Protein AF-A0A359LVT7-F1 (afdb_monomer_lite)

pLDDT: mean 71.91, std 15.92, range [37.19, 90.81]

Secondary structure (DSSP, 8-state):
----S---TTTHHHHHHHHHTT--SS--EE-STTHHHHHHHHHHHHHHHHTT----HHHHHHHHGGGEE-

Sequence (70 aa):
MVYFTELQDHNKEAEINHALAGEHYFDGFLKNTHKEQAKELIDRLLERLNSGEVLTPAEFARELGVHLDA

Radius of gyration: 13.92 Å; chains: 1; bounding box: 25×18×39 Å

Foldseek 3Di:
DDDDPDDDPVCVVVVVVVVVVVDDQEDADFDPVCVVVLVVQVVVVRVCVRVVHPDHRVNVCVSSPVGGDD

Structure (mmCIF, N/CA/C/O backbone):
data_AF-A0A359LVT7-F1
#
_entry.id   AF-A0A359LVT7-F1
#
loop_
_atom_site.group_PDB
_atom_site.id
_atom_site.type_symbol
_atom_site.label_atom_id
_atom_site.label_alt_id
_atom_site.label_comp_id
_atom_site.label_asym_id
_atom_site.label_entity_id
_atom_site.label_seq_id
_atom_site.pdbx_PDB_ins_code
_atom_site.Cartn_x
_atom_site.Cartn_y
_atom_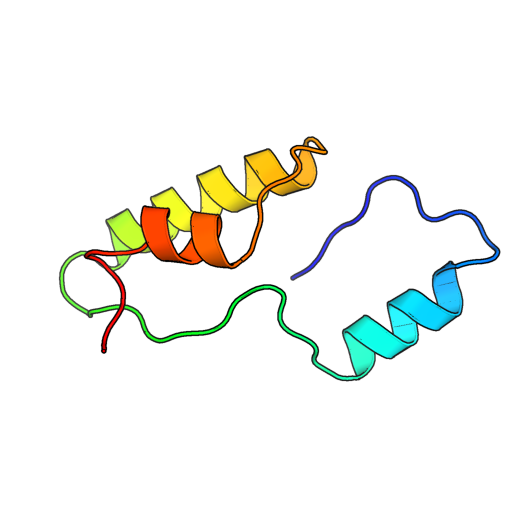site.Cartn_z
_atom_site.occupancy
_atom_site.B_iso_or_equiv
_atom_site.auth_seq_id
_atom_site.auth_comp_id
_atom_site.auth_asym_id
_atom_site.auth_atom_id
_atom_site.pdbx_PDB_model_num
ATOM 1 N N . MET A 1 1 ? 3.124 0.366 6.203 1.00 37.84 1 MET A N 1
ATOM 2 C CA . MET A 1 1 ? 2.595 1.188 7.309 1.00 37.84 1 MET A CA 1
ATOM 3 C C . MET A 1 1 ? 1.087 1.000 7.287 1.00 37.84 1 MET A C 1
ATOM 5 O O . MET A 1 1 ? 0.485 1.370 6.290 1.00 37.84 1 MET A O 1
ATOM 9 N N . VAL A 1 2 ? 0.525 0.298 8.274 1.00 41.81 2 VAL A N 1
ATOM 10 C CA . VAL A 1 2 ? -0.896 -0.095 8.319 1.00 41.81 2 VAL A CA 1
ATOM 11 C C . VAL A 1 2 ? -1.599 0.790 9.350 1.00 41.81 2 VAL A C 1
ATOM 13 O O . VAL A 1 2 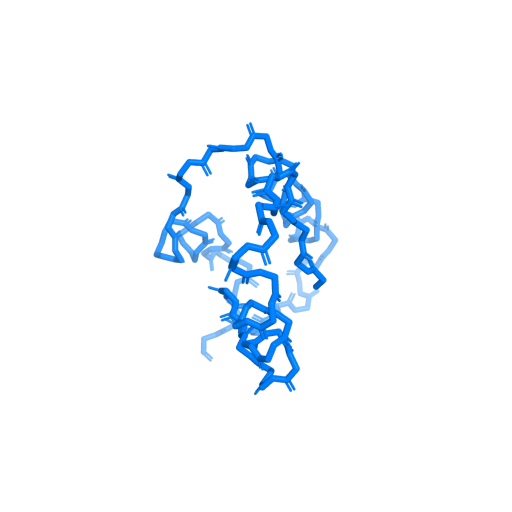? -1.110 0.903 10.472 1.00 41.81 2 VAL A O 1
ATOM 16 N N . TYR A 1 3 ? -2.704 1.433 8.970 1.00 37.19 3 TYR A N 1
ATOM 17 C CA . TYR A 1 3 ? -3.530 2.246 9.863 1.00 37.19 3 TYR A CA 1
ATOM 18 C C . TYR A 1 3 ? -4.960 1.703 9.872 1.00 37.19 3 TYR A C 1
ATOM 20 O O . TYR A 1 3 ? -5.542 1.489 8.814 1.00 37.19 3 TYR A O 1
ATOM 28 N N . PHE A 1 4 ? -5.528 1.520 11.065 1.00 47.44 4 PHE A N 1
ATOM 29 C CA . PHE A 1 4 ? -6.945 1.215 11.260 1.00 47.44 4 PHE A CA 1
ATOM 30 C C . PHE A 1 4 ? -7.568 2.285 12.160 1.00 47.44 4 PHE A C 1
ATOM 32 O O . PHE A 1 4 ? -6.985 2.661 13.179 1.00 47.44 4 PHE A O 1
ATOM 39 N N . THR A 1 5 ? -8.741 2.789 11.773 1.00 42.28 5 THR A N 1
ATOM 40 C CA . THR A 1 5 ? -9.449 3.897 12.436 1.00 42.28 5 THR A CA 1
ATOM 41 C C . THR A 1 5 ? -10.365 3.465 13.580 1.00 42.28 5 THR A C 1
ATOM 43 O O . THR A 1 5 ? -10.769 4.320 14.361 1.00 42.28 5 THR A O 1
ATOM 46 N N . GLU A 1 6 ? -10.629 2.168 13.770 1.00 48.56 6 GLU A N 1
ATOM 47 C CA . GLU A 1 6 ? -11.458 1.688 14.885 1.00 48.56 6 GLU A CA 1
ATOM 48 C C . GLU A 1 6 ? -10.892 0.414 15.519 1.00 48.56 6 GLU A C 1
ATOM 50 O O . GLU A 1 6 ? -11.342 -0.704 15.283 1.00 48.56 6 GLU A O 1
ATOM 55 N N . LEU A 1 7 ? -9.883 0.589 16.371 1.00 48.41 7 LEU A N 1
ATOM 56 C CA . LEU A 1 7 ? -9.443 -0.458 17.285 1.00 48.41 7 LEU A CA 1
ATOM 57 C C . LEU A 1 7 ? -10.272 -0.386 18.576 1.00 48.41 7 LEU A C 1
ATOM 59 O O . LEU A 1 7 ? -10.042 0.489 19.412 1.00 48.41 7 LEU A O 1
ATOM 63 N N . GLN A 1 8 ? -11.212 -1.316 18.762 1.00 53.66 8 GLN A N 1
ATOM 64 C CA . GLN A 1 8 ? -11.806 -1.567 20.080 1.00 53.66 8 GLN A CA 1
ATOM 65 C C . GLN A 1 8 ? -10.778 -2.254 20.997 1.00 53.66 8 GLN A C 1
ATOM 67 O O . GLN A 1 8 ? -9.963 -3.056 20.534 1.00 53.66 8 GLN A O 1
ATOM 72 N N . ASP A 1 9 ? -10.823 -1.963 22.303 1.00 54.41 9 ASP A N 1
ATOM 73 C CA . ASP A 1 9 ? -9.792 -2.375 23.276 1.00 54.41 9 ASP A CA 1
ATOM 74 C C . ASP A 1 9 ? -9.539 -3.893 23.338 1.00 54.41 9 ASP A C 1
ATOM 76 O O . ASP A 1 9 ? -8.446 -4.312 23.707 1.00 54.41 9 ASP A O 1
ATOM 80 N N . HIS A 1 10 ? -10.494 -4.724 22.908 1.00 56.78 10 HIS A N 1
ATOM 81 C CA . HIS A 1 10 ? -10.342 -6.182 22.893 1.00 56.78 10 HIS A CA 1
ATOM 82 C C . HIS A 1 10 ? -9.487 -6.748 21.744 1.00 56.78 10 HIS A C 1
ATOM 84 O O . HIS A 1 10 ? -8.941 -7.835 21.908 1.00 56.78 10 HIS A O 1
ATOM 90 N N . ASN A 1 11 ? -9.325 -6.034 20.623 1.00 51.44 11 ASN A N 1
ATOM 91 C CA . ASN A 1 11 ? -8.568 -6.525 19.455 1.00 51.44 11 ASN A CA 1
ATOM 92 C C . ASN A 1 11 ? -7.193 -5.866 19.290 1.00 51.44 11 ASN A C 1
ATOM 94 O O . ASN A 1 11 ? -6.388 -6.297 18.470 1.00 51.44 11 ASN A O 1
ATOM 98 N N . LYS A 1 12 ? -6.896 -4.840 20.091 1.00 54.78 12 LYS A N 1
ATOM 99 C CA . LYS A 1 12 ? -5.667 -4.045 19.992 1.00 54.78 12 LYS A CA 1
ATOM 100 C C . LYS A 1 12 ? -4.400 -4.885 20.096 1.00 54.78 12 LYS A C 1
ATOM 102 O O . LYS A 1 12 ? -3.503 -4.726 19.281 1.00 54.78 12 LYS A O 1
ATOM 107 N N . GLU A 1 13 ? -4.323 -5.779 21.077 1.00 55.56 13 GLU A N 1
ATOM 108 C CA . GLU A 1 13 ? -3.095 -6.545 21.318 1.00 55.56 13 GLU A CA 1
ATOM 109 C C . GLU A 1 13 ? -2.850 -7.637 20.272 1.00 55.56 13 GLU A C 1
ATOM 111 O O . GLU A 1 13 ? -1.701 -7.901 19.922 1.00 55.56 13 GLU A O 1
ATOM 116 N N . ALA A 1 14 ? -3.912 -8.243 19.736 1.00 57.31 14 ALA A N 1
ATOM 117 C CA . ALA A 1 14 ? -3.803 -9.224 18.659 1.00 57.31 14 ALA A CA 1
ATOM 118 C C . ALA A 1 14 ? -3.327 -8.561 17.359 1.00 57.31 14 ALA A C 1
ATOM 120 O O . ALA A 1 14 ? -2.393 -9.049 16.729 1.00 57.31 14 ALA A O 1
ATOM 121 N N . GLU A 1 15 ? -3.892 -7.402 17.016 1.00 54.22 15 GLU A N 1
ATOM 122 C CA . GLU A 1 15 ? -3.530 -6.655 15.807 1.00 54.22 15 GLU A CA 1
ATOM 123 C C . GLU A 1 15 ? -2.148 -5.991 15.911 1.00 54.22 15 GLU A C 1
ATOM 125 O O . GLU A 1 15 ? -1.394 -5.959 14.940 1.00 54.22 15 GLU A O 1
ATOM 130 N N . ILE A 1 16 ? -1.754 -5.523 17.104 1.00 53.66 16 ILE A N 1
ATOM 131 C CA . ILE A 1 16 ? -0.382 -5.067 17.375 1.00 53.66 16 ILE A CA 1
ATOM 132 C C . ILE A 1 16 ? 0.597 -6.225 17.173 1.00 53.66 16 ILE A C 1
ATOM 134 O O . ILE A 1 16 ? 1.607 -6.041 16.501 1.00 53.66 16 ILE A O 1
ATOM 138 N N . ASN A 1 17 ? 0.294 -7.419 17.692 1.00 55.12 17 ASN A N 1
ATOM 139 C CA . ASN A 1 17 ? 1.133 -8.599 17.483 1.00 55.12 17 ASN A CA 1
ATOM 140 C C . ASN A 1 17 ? 1.179 -9.043 16.011 1.00 55.12 17 ASN A C 1
ATOM 142 O O . ASN A 1 17 ? 2.254 -9.411 15.548 1.00 55.12 17 ASN A O 1
ATOM 146 N N . HIS A 1 18 ? 0.079 -8.946 15.259 1.00 53.94 18 HIS A N 1
ATOM 147 C CA . HIS A 1 18 ? 0.058 -9.206 13.811 1.00 53.94 18 HIS A CA 1
ATOM 148 C C . HIS A 1 18 ? 0.918 -8.202 13.026 1.00 53.94 18 HIS A C 1
ATOM 150 O O . HIS A 1 18 ? 1.734 -8.590 12.189 1.00 53.94 18 HIS A O 1
ATOM 156 N N . ALA A 1 19 ? 0.821 -6.910 13.350 1.00 51.53 19 ALA A N 1
ATOM 157 C CA . ALA A 1 19 ? 1.661 -5.877 12.747 1.00 51.53 19 ALA A CA 1
ATOM 158 C C . ALA A 1 19 ? 3.149 -6.029 13.130 1.00 51.53 19 ALA A C 1
ATOM 160 O O . ALA A 1 19 ? 4.027 -5.799 12.297 1.00 51.53 19 ALA A O 1
ATOM 161 N N . LEU A 1 20 ? 3.443 -6.447 14.369 1.00 51.22 20 LEU A N 1
ATOM 162 C CA . LEU A 1 20 ? 4.795 -6.775 14.847 1.00 51.22 20 LEU A CA 1
ATOM 163 C C . LEU A 1 20 ? 5.352 -8.065 14.229 1.00 51.22 20 LEU A C 1
ATOM 165 O O . LEU A 1 20 ? 6.569 -8.178 14.088 1.00 51.22 20 LEU A O 1
ATOM 169 N N . ALA A 1 21 ? 4.492 -9.006 13.833 1.00 57.62 21 ALA A N 1
ATOM 170 C CA . ALA A 1 21 ? 4.874 -10.233 13.134 1.00 57.62 21 ALA A CA 1
ATOM 171 C C . ALA A 1 21 ? 5.321 -9.985 11.681 1.00 57.62 21 ALA A C 1
ATOM 173 O O . ALA A 1 21 ? 5.839 -10.897 11.039 1.00 57.62 21 ALA A O 1
ATOM 174 N N . GLY A 1 22 ? 5.171 -8.754 11.177 1.00 53.66 22 GLY A N 1
ATOM 175 C CA . GLY A 1 22 ? 5.596 -8.381 9.832 1.00 53.66 22 GLY A CA 1
ATOM 176 C C . GLY A 1 22 ? 4.636 -8.849 8.743 1.00 53.66 22 GLY A C 1
ATOM 177 O O . GLY A 1 22 ? 5.054 -8.981 7.597 1.00 53.66 22 GLY A O 1
ATOM 178 N N . GLU A 1 23 ? 3.363 -9.100 9.066 1.00 58.84 23 GLU A N 1
ATOM 179 C CA . GLU A 1 23 ? 2.380 -9.413 8.032 1.00 58.84 23 GLU A CA 1
ATOM 180 C C . GLU A 1 23 ? 2.134 -8.194 7.137 1.00 58.84 23 GLU A C 1
ATOM 182 O O . GLU A 1 23 ? 1.747 -7.103 7.570 1.00 58.84 23 GLU A O 1
ATOM 187 N N . HIS A 1 24 ? 2.400 -8.389 5.850 1.00 67.19 24 HIS A N 1
ATOM 188 C CA . HIS A 1 24 ? 2.174 -7.403 4.813 1.00 67.19 24 HIS A CA 1
ATOM 189 C C . HIS A 1 24 ? 0.827 -7.687 4.153 1.00 67.19 24 HIS A C 1
ATOM 191 O O . HIS A 1 24 ? 0.579 -8.790 3.679 1.00 67.19 24 HIS A O 1
ATOM 197 N N . TYR A 1 25 ? -0.036 -6.673 4.086 1.00 71.56 25 TYR A N 1
ATOM 198 C CA . TYR A 1 25 ? -1.308 -6.768 3.364 1.00 71.56 25 TYR A CA 1
ATOM 199 C C . TYR A 1 25 ? -1.098 -7.052 1.861 1.00 71.56 25 TYR A C 1
ATOM 201 O O . TYR A 1 25 ? -1.891 -7.746 1.228 1.00 71.56 25 TYR A O 1
ATOM 209 N N . PHE A 1 26 ? -0.007 -6.528 1.298 1.00 75.38 26 PHE A N 1
ATOM 210 C CA . PHE A 1 26 ? 0.455 -6.792 -0.059 1.00 75.38 26 PHE A CA 1
ATOM 211 C C . PHE A 1 26 ? 1.977 -6.591 -0.122 1.00 75.38 26 PHE A C 1
ATOM 213 O O . PHE A 1 26 ? 2.485 -5.626 0.460 1.00 75.38 26 PHE A O 1
ATOM 220 N N . ASP A 1 27 ? 2.692 -7.469 -0.825 1.00 77.56 27 ASP A N 1
ATOM 221 C CA . ASP A 1 27 ? 4.128 -7.362 -1.091 1.00 77.56 27 ASP A CA 1
ATOM 222 C C . ASP A 1 27 ? 4.448 -7.555 -2.586 1.00 77.56 27 ASP A C 1
ATOM 224 O O . ASP A 1 27 ? 3.621 -8.008 -3.377 1.00 77.56 27 ASP A O 1
ATOM 228 N N . GLY A 1 28 ? 5.638 -7.114 -2.998 1.00 75.88 28 GLY A N 1
ATOM 229 C CA . GLY A 1 28 ? 6.094 -7.220 -4.381 1.00 75.88 28 GLY A CA 1
ATOM 230 C C . GLY A 1 28 ? 7.193 -6.221 -4.728 1.00 75.88 28 GLY A C 1
ATOM 231 O O . GLY A 1 28 ? 7.530 -5.329 -3.945 1.00 75.88 28 GLY A O 1
ATOM 232 N N . PHE A 1 29 ? 7.745 -6.360 -5.932 1.00 75.81 29 PHE A N 1
ATOM 233 C CA . PHE A 1 29 ? 8.744 -5.443 -6.479 1.00 75.81 29 PHE A CA 1
ATOM 234 C C . PHE A 1 29 ? 8.118 -4.560 -7.555 1.00 75.81 29 PHE A C 1
ATOM 236 O O . PHE A 1 29 ? 7.303 -5.016 -8.352 1.00 75.81 29 PHE A O 1
ATOM 243 N N . LEU A 1 30 ? 8.495 -3.282 -7.583 1.00 77.56 30 LEU A N 1
ATOM 244 C CA . LEU A 1 30 ? 8.079 -2.359 -8.636 1.00 77.56 30 LEU A CA 1
ATOM 245 C C . LEU A 1 30 ? 9.122 -2.332 -9.751 1.00 77.56 30 LEU A C 1
ATOM 247 O O . LEU A 1 30 ? 10.321 -2.213 -9.486 1.00 77.56 30 LEU A O 1
ATOM 251 N N . LYS A 1 31 ? 8.662 -2.326 -11.003 1.00 78.31 31 LYS A N 1
ATOM 252 C CA . LYS A 1 31 ? 9.520 -2.031 -12.152 1.00 78.31 31 LYS A CA 1
ATOM 253 C C . LYS A 1 31 ? 10.112 -0.634 -12.001 1.00 78.31 31 LYS A C 1
ATOM 255 O O . LYS A 1 31 ? 9.431 0.329 -11.651 1.00 78.31 31 LYS A O 1
ATOM 260 N N . ASN A 1 32 ? 11.397 -0.504 -12.319 1.00 71.06 32 ASN A N 1
ATOM 261 C CA . ASN A 1 32 ? 12.094 0.779 -12.209 1.00 71.06 32 ASN A CA 1
ATOM 262 C C . ASN A 1 32 ? 11.534 1.818 -13.205 1.00 71.06 32 ASN A C 1
ATOM 264 O O . ASN A 1 32 ? 11.497 3.020 -12.932 1.00 71.06 32 ASN A O 1
ATOM 268 N N . THR A 1 33 ? 11.044 1.341 -14.353 1.00 69.38 33 THR A N 1
ATOM 269 C CA . THR A 1 33 ? 10.312 2.146 -15.330 1.00 69.38 33 THR A CA 1
ATOM 270 C C . THR A 1 33 ? 8.928 2.473 -14.770 1.00 69.38 33 THR A C 1
ATOM 272 O O . THR A 1 33 ? 8.148 1.574 -14.477 1.00 69.38 33 THR A O 1
ATOM 275 N N . HIS A 1 34 ? 8.614 3.763 -14.642 1.00 72.81 34 HIS A N 1
ATOM 276 C CA . HIS A 1 34 ? 7.354 4.273 -14.080 1.00 72.81 34 HIS A CA 1
ATOM 277 C C . HIS A 1 34 ? 7.146 4.066 -12.569 1.00 72.81 34 HIS A C 1
ATOM 279 O O . HIS A 1 34 ? 6.011 4.038 -12.091 1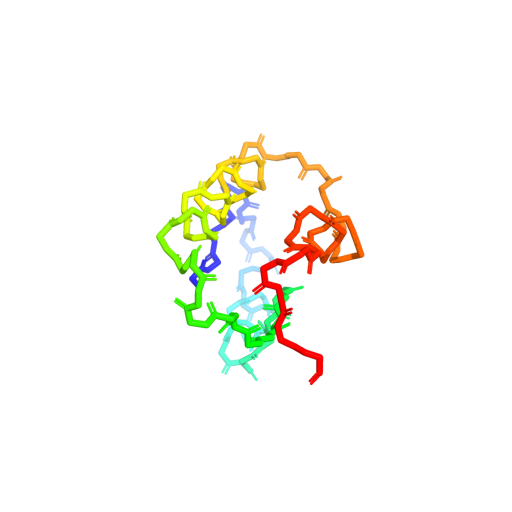.00 72.81 34 HIS A O 1
ATOM 285 N N . LYS A 1 35 ? 8.235 3.976 -11.792 1.00 78.44 35 LYS A N 1
ATOM 286 C CA . LYS A 1 35 ? 8.168 3.855 -10.325 1.00 78.44 35 LYS A CA 1
ATOM 287 C C . LYS A 1 35 ? 7.390 4.985 -9.638 1.00 78.44 35 LYS A C 1
ATOM 289 O O . LYS A 1 35 ? 6.780 4.752 -8.605 1.00 78.44 35 LYS A O 1
ATOM 294 N N . GLU A 1 36 ? 7.417 6.201 -10.185 1.00 83.75 36 GLU A N 1
ATOM 295 C CA . GLU A 1 36 ? 6.708 7.340 -9.586 1.00 83.75 36 GLU A CA 1
ATOM 296 C C . GLU A 1 36 ? 5.194 7.212 -9.800 1.00 83.75 36 GLU A C 1
ATOM 298 O O . GLU A 1 36 ? 4.437 7.343 -8.846 1.00 83.75 36 GLU A O 1
ATOM 303 N N . GLN A 1 37 ? 4.751 6.808 -10.997 1.00 83.62 37 GLN A N 1
ATOM 304 C CA . GLN A 1 37 ? 3.339 6.499 -11.255 1.00 83.62 37 GLN A CA 1
ATOM 305 C C . GLN A 1 37 ? 2.837 5.337 -10.388 1.00 83.62 37 GLN A C 1
ATOM 307 O O . GLN A 1 37 ? 1.699 5.353 -9.922 1.00 83.62 37 GLN A O 1
ATOM 312 N N . ALA A 1 38 ? 3.691 4.337 -10.155 1.00 84.12 38 ALA A N 1
ATOM 313 C CA . ALA A 1 38 ? 3.370 3.219 -9.280 1.00 84.12 38 ALA A CA 1
ATOM 314 C C . ALA A 1 38 ? 3.164 3.671 -7.826 1.00 84.12 38 ALA A C 1
ATOM 316 O O . ALA A 1 38 ? 2.207 3.243 -7.190 1.00 84.12 38 ALA A O 1
ATOM 317 N N . LYS A 1 39 ? 4.011 4.574 -7.313 1.00 85.81 39 LYS A N 1
ATOM 318 C CA . LYS A 1 39 ? 3.843 5.159 -5.972 1.00 85.81 39 LYS A CA 1
ATOM 319 C C . LYS A 1 39 ? 2.562 5.979 -5.859 1.00 85.81 39 LYS A C 1
ATOM 321 O O . LYS A 1 39 ? 1.807 5.762 -4.924 1.00 85.81 39 LYS A O 1
ATOM 326 N N . GLU A 1 40 ? 2.270 6.839 -6.836 1.00 90.81 40 GLU A N 1
ATOM 327 C CA . GLU A 1 40 ? 1.017 7.609 -6.851 1.00 90.81 40 GLU A CA 1
ATOM 328 C C . GLU A 1 40 ? -0.219 6.700 -6.849 1.00 90.81 40 GLU A C 1
ATOM 330 O O . GLU A 1 40 ? -1.255 7.035 -6.276 1.00 90.81 40 GLU A O 1
ATOM 335 N N . LEU A 1 41 ? -0.136 5.545 -7.516 1.00 89.25 41 LEU A N 1
ATOM 336 C CA . LEU A 1 41 ? -1.200 4.553 -7.483 1.00 89.25 41 LEU A CA 1
ATOM 337 C C . LEU A 1 41 ? -1.308 3.882 -6.110 1.00 89.25 41 LEU A C 1
ATOM 339 O O . LEU A 1 41 ? -2.421 3.753 -5.608 1.00 89.25 41 LEU A O 1
ATOM 343 N N . ILE A 1 42 ? -0.183 3.509 -5.491 1.00 88.00 42 ILE A N 1
ATOM 344 C CA . ILE A 1 42 ? -0.155 2.977 -4.120 1.00 88.00 42 ILE A CA 1
ATOM 345 C C . ILE A 1 42 ? -0.801 3.969 -3.153 1.00 88.00 42 ILE A C 1
ATOM 347 O O . ILE A 1 42 ? -1.640 3.557 -2.361 1.00 88.00 42 ILE A O 1
ATOM 351 N N . ASP A 1 43 ? -0.483 5.260 -3.247 1.00 90.00 43 ASP A N 1
ATOM 352 C CA . ASP A 1 43 ? -1.060 6.284 -2.371 1.00 90.00 43 ASP A CA 1
ATOM 353 C C . ASP A 1 43 ? -2.590 6.330 -2.491 1.00 90.00 43 ASP A C 1
ATOM 355 O O . ASP A 1 43 ? -3.291 6.292 -1.481 1.00 90.00 43 ASP A O 1
ATOM 359 N N . ARG A 1 44 ? -3.133 6.283 -3.716 1.00 90.31 44 ARG A N 1
ATOM 360 C CA . ARG A 1 44 ? -4.591 6.218 -3.937 1.00 90.31 44 ARG A CA 1
ATOM 361 C C . ARG A 1 44 ? -5.223 4.939 -3.385 1.00 90.31 44 ARG A C 1
ATOM 363 O O . ARG A 1 44 ? -6.321 4.979 -2.834 1.00 90.31 44 ARG A O 1
ATOM 370 N N . LEU A 1 45 ? -4.557 3.796 -3.546 1.00 88.38 45 LEU A N 1
ATOM 371 C CA . LEU A 1 45 ? -5.028 2.520 -2.999 1.00 88.38 45 LEU A CA 1
ATOM 372 C C . LEU A 1 45 ? -5.022 2.530 -1.463 1.00 88.38 45 LEU A C 1
ATOM 374 O O . LEU A 1 45 ? -5.944 2.009 -0.838 1.00 88.38 45 LEU A O 1
ATOM 378 N N . LEU A 1 46 ? -4.013 3.158 -0.855 1.00 86.38 46 LEU A N 1
ATOM 379 C CA . LEU A 1 46 ? -3.929 3.343 0.590 1.00 86.38 46 LEU A CA 1
ATOM 380 C C . LEU A 1 46 ? -5.018 4.287 1.101 1.00 86.38 46 LEU A C 1
ATOM 382 O O . LEU A 1 46 ? -5.635 3.987 2.115 1.00 86.38 46 LEU A O 1
ATOM 386 N N . GLU A 1 47 ? -5.298 5.395 0.412 1.00 89.19 47 GLU A N 1
ATOM 387 C CA . GLU A 1 47 ? -6.409 6.292 0.761 1.00 89.19 47 GLU A CA 1
ATOM 388 C C . GLU A 1 47 ? -7.754 5.553 0.773 1.00 89.19 47 GLU A C 1
ATOM 390 O O . GLU A 1 47 ? -8.525 5.690 1.723 1.00 89.19 47 GLU A O 1
ATOM 395 N N . ARG A 1 48 ? -8.004 4.710 -0.236 1.00 87.19 48 ARG A N 1
ATOM 396 C CA . ARG A 1 48 ? -9.205 3.865 -0.328 1.00 87.19 48 ARG A CA 1
ATOM 397 C C . ARG A 1 48 ? -9.314 2.888 0.838 1.00 87.19 48 ARG A C 1
ATOM 399 O O . ARG A 1 48 ? -10.330 2.890 1.533 1.00 87.19 48 ARG A O 1
ATOM 406 N N . LEU A 1 49 ? -8.249 2.138 1.123 1.00 83.62 49 LEU A N 1
ATOM 407 C CA . LEU A 1 49 ? -8.180 1.259 2.297 1.00 83.62 49 LEU A CA 1
ATOM 408 C C . LEU A 1 49 ? -8.436 2.029 3.602 1.00 8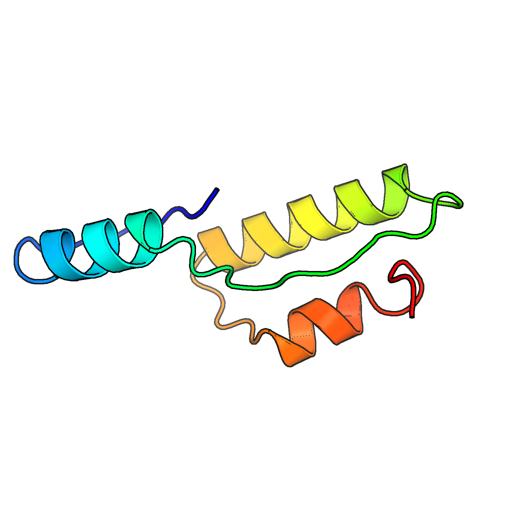3.62 49 LEU A C 1
ATOM 410 O O . LEU A 1 49 ? -9.256 1.614 4.419 1.00 83.62 49 LEU A O 1
ATOM 414 N N . ASN A 1 50 ? -7.795 3.188 3.771 1.00 80.69 50 ASN A N 1
ATOM 415 C CA . ASN A 1 50 ? -7.935 4.030 4.962 1.00 80.69 50 ASN A CA 1
ATOM 416 C C . ASN A 1 50 ? -9.344 4.633 5.104 1.00 80.69 50 ASN A C 1
ATOM 418 O O . ASN A 1 50 ? -9.755 4.963 6.215 1.00 80.69 50 ASN A O 1
ATOM 422 N N . SER A 1 51 ? -10.095 4.765 4.007 1.00 84.88 51 SER A N 1
ATOM 423 C CA . SER A 1 51 ? -11.499 5.198 4.022 1.00 84.88 51 SER A CA 1
ATOM 424 C C . SER A 1 51 ? -12.490 4.099 4.435 1.00 84.88 51 SER A C 1
ATOM 426 O O . SER A 1 51 ? -13.681 4.374 4.570 1.00 84.88 51 SER A O 1
ATOM 428 N N . GLY A 1 52 ? -12.010 2.870 4.662 1.00 82.19 52 GLY A N 1
ATOM 429 C CA . GLY A 1 52 ? -12.838 1.711 4.996 1.00 82.19 52 GLY A CA 1
ATOM 430 C C . GLY A 1 52 ? -13.347 0.939 3.777 1.00 82.19 52 GLY A C 1
ATOM 431 O O . GLY A 1 52 ? -14.237 0.100 3.917 1.00 82.19 52 GLY A O 1
ATOM 432 N N . GLU A 1 53 ? -12.809 1.202 2.580 1.00 87.12 53 GLU A N 1
ATOM 433 C CA . GLU A 1 53 ? -13.126 0.403 1.398 1.00 87.12 53 GLU A CA 1
ATOM 434 C C . GLU A 1 53 ? -12.570 -1.019 1.558 1.00 87.12 53 GLU A C 1
ATOM 436 O O . GLU A 1 53 ? -11.389 -1.215 1.854 1.00 87.12 53 GLU A O 1
ATOM 441 N N . VAL A 1 54 ? -13.420 -2.026 1.324 1.00 85.31 54 VAL A N 1
ATOM 442 C CA . VAL A 1 54 ? -12.999 -3.431 1.287 1.00 85.31 54 VAL A CA 1
ATOM 443 C C . VAL A 1 54 ? -12.326 -3.698 -0.054 1.00 85.31 54 VAL A C 1
ATOM 445 O O . VAL A 1 54 ? -12.940 -4.188 -0.996 1.00 85.31 54 VAL A O 1
ATOM 448 N N . LEU A 1 55 ? -11.052 -3.340 -0.128 1.00 84.94 55 LEU A N 1
ATOM 449 C CA . LEU A 1 55 ? -10.157 -3.763 -1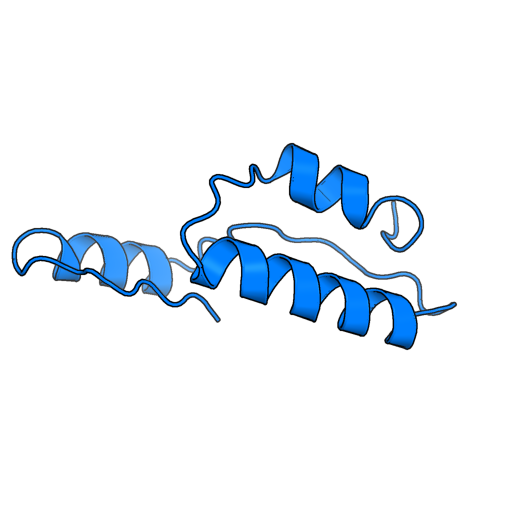.191 1.00 84.94 55 LEU A CA 1
ATOM 450 C C . LEU A 1 55 ? -9.543 -5.109 -0.784 1.00 84.94 55 LEU A C 1
ATOM 452 O O . LEU A 1 55 ? -9.293 -5.340 0.402 1.00 84.94 55 LEU A O 1
ATOM 456 N N . THR A 1 56 ? -9.319 -6.013 -1.734 1.00 87.12 56 THR A N 1
ATOM 457 C CA . THR A 1 56 ? -8.616 -7.288 -1.501 1.00 87.12 56 THR A CA 1
ATOM 458 C C . THR A 1 56 ? -7.180 -7.246 -2.040 1.00 87.12 56 THR A C 1
ATOM 460 O O . THR A 1 56 ? -6.907 -6.512 -2.994 1.00 87.12 56 THR A O 1
ATOM 463 N N . PRO A 1 57 ? -6.250 -8.081 -1.530 1.00 84.31 57 PRO A N 1
ATOM 464 C CA . PRO A 1 57 ? -4.886 -8.139 -2.062 1.00 84.31 57 PRO A CA 1
ATOM 465 C C . PRO A 1 57 ? -4.826 -8.468 -3.562 1.00 84.31 57 PRO A C 1
ATOM 467 O O . PRO A 1 57 ? -3.969 -7.956 -4.275 1.00 84.31 57 PRO A O 1
ATOM 470 N N . ALA A 1 58 ? -5.763 -9.274 -4.073 1.00 84.94 58 ALA A N 1
ATOM 471 C CA . ALA A 1 58 ? -5.858 -9.588 -5.500 1.00 84.94 58 ALA A CA 1
ATOM 472 C C . ALA A 1 58 ? -6.262 -8.367 -6.345 1.00 84.94 58 ALA A C 1
ATOM 474 O O . ALA A 1 58 ? -5.774 -8.190 -7.462 1.00 84.94 58 ALA A O 1
ATOM 475 N N . GLU A 1 59 ? -7.134 -7.505 -5.821 1.00 87.31 59 GLU A N 1
ATOM 476 C CA . GLU A 1 59 ? -7.505 -6.249 -6.476 1.00 87.31 59 GLU A CA 1
ATOM 477 C C . GLU A 1 59 ? -6.374 -5.228 -6.398 1.00 87.31 59 GLU A C 1
ATOM 479 O O . GLU A 1 59 ? -6.077 -4.585 -7.403 1.00 87.31 59 GLU A O 1
ATOM 484 N N . PHE A 1 60 ? -5.688 -5.162 -5.255 1.00 87.88 60 PHE A N 1
ATOM 485 C CA . PHE A 1 60 ? -4.481 -4.361 -5.065 1.00 87.88 60 PHE A CA 1
ATOM 486 C C . PHE A 1 60 ? -3.403 -4.742 -6.097 1.00 87.88 60 PHE A C 1
ATOM 488 O O . PHE A 1 60 ? -2.869 -3.882 -6.801 1.00 87.88 60 PHE A O 1
ATOM 495 N N . ALA A 1 61 ? -3.160 -6.047 -6.270 1.00 86.25 61 ALA A N 1
ATOM 496 C CA . ALA A 1 61 ? -2.245 -6.593 -7.269 1.00 86.25 61 ALA A CA 1
ATOM 497 C C . ALA A 1 61 ? -2.686 -6.270 -8.701 1.00 86.25 61 ALA A C 1
ATOM 499 O O . ALA A 1 61 ? -1.866 -5.906 -9.541 1.00 86.25 61 ALA A O 1
ATOM 500 N N . ARG A 1 62 ? -3.986 -6.398 -8.994 1.00 88.81 62 ARG A N 1
ATOM 501 C CA . ARG A 1 62 ? -4.547 -6.118 -10.321 1.00 88.81 62 ARG A CA 1
ATOM 502 C C . ARG A 1 62 ? -4.384 -4.652 -10.703 1.00 88.81 62 ARG A C 1
ATOM 504 O O . ARG A 1 62 ? -4.057 -4.372 -11.852 1.00 88.81 62 ARG A O 1
ATOM 511 N N . GLU A 1 63 ? -4.614 -3.736 -9.767 1.00 88.31 63 GLU A N 1
ATOM 512 C CA . GLU A 1 63 ? -4.438 -2.304 -10.012 1.00 88.31 63 GLU A CA 1
ATOM 513 C C . GLU A 1 63 ? -2.961 -1.957 -10.209 1.00 88.31 63 GLU A C 1
ATOM 515 O O . GLU A 1 63 ? -2.628 -1.244 -11.155 1.00 88.31 63 GLU A O 1
ATOM 520 N N . LEU A 1 64 ? -2.059 -2.542 -9.414 1.00 86.38 64 LEU A N 1
ATOM 521 C CA . LEU A 1 64 ? -0.618 -2.369 -9.611 1.00 86.38 64 LEU A CA 1
ATOM 522 C C . LEU A 1 64 ? -0.070 -3.065 -10.863 1.00 86.38 64 LEU A C 1
ATOM 524 O O . LEU A 1 64 ? 0.945 -2.620 -11.391 1.00 86.38 64 LEU A O 1
ATOM 528 N N . GLY A 1 65 ? -0.743 -4.108 -11.349 1.00 83.88 65 GLY A N 1
ATOM 529 C CA . GLY A 1 65 ? -0.446 -4.959 -12.505 1.00 83.88 65 GLY A CA 1
ATOM 530 C C . GLY A 1 65 ? 0.806 -4.620 -13.316 1.00 83.88 65 GLY A C 1
ATOM 531 O O . GLY A 1 65 ? 1.855 -5.237 -13.150 1.00 83.88 65 GLY A O 1
ATOM 532 N N . VAL A 1 66 ? 0.705 -3.649 -14.229 1.00 81.56 66 VAL A N 1
ATOM 533 C CA . VAL A 1 66 ? 1.788 -3.319 -15.180 1.00 81.56 66 VAL A CA 1
ATOM 534 C C . VAL A 1 66 ? 3.064 -2.8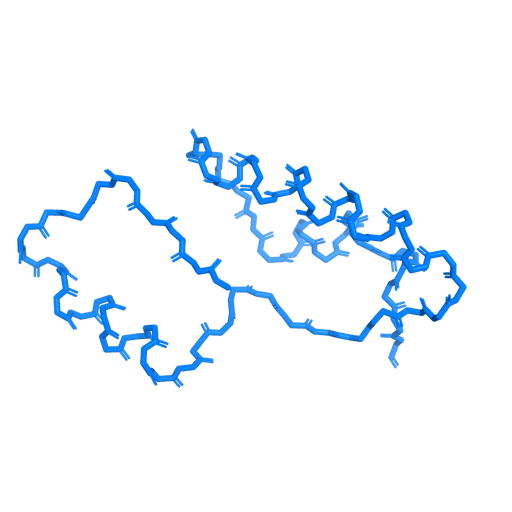00 -14.510 1.00 81.56 66 VAL A C 1
ATOM 536 O O . VAL A 1 66 ? 4.147 -2.924 -15.088 1.00 81.56 66 VAL A O 1
ATOM 539 N N . HIS A 1 67 ? 2.947 -2.264 -13.297 1.00 80.88 67 HIS A N 1
ATOM 540 C CA . HIS A 1 67 ? 4.031 -1.705 -12.498 1.00 80.88 67 HIS A CA 1
ATOM 541 C C . HIS A 1 67 ? 4.738 -2.740 -11.622 1.00 80.88 67 HIS A C 1
ATOM 543 O O . HIS A 1 67 ? 5.830 -2.447 -11.139 1.00 80.88 67 HIS A O 1
ATOM 549 N N . LEU A 1 68 ? 4.159 -3.930 -11.438 1.00 80.25 68 LEU A N 1
ATOM 550 C CA . LEU A 1 68 ? 4.797 -5.017 -10.701 1.00 80.25 68 LEU A CA 1
ATOM 551 C C . LEU A 1 68 ? 5.855 -5.701 -11.566 1.00 80.25 68 LEU A C 1
ATOM 553 O O . LEU A 1 68 ? 5.652 -5.923 -12.767 1.00 80.25 68 LEU A O 1
ATOM 557 N N . ASP A 1 69 ? 6.992 -5.993 -10.947 1.00 71.56 69 ASP A N 1
ATOM 558 C CA . ASP A 1 69 ? 8.007 -6.891 -11.477 1.00 71.56 69 ASP A CA 1
ATOM 559 C C . ASP A 1 69 ? 7.593 -8.336 -11.172 1.00 71.56 69 ASP A C 1
ATOM 561 O O . ASP A 1 69 ? 7.035 -8.603 -10.105 1.00 71.56 69 ASP A O 1
ATOM 565 N N . ALA A 1 70 ? 7.768 -9.217 -12.157 1.00 60.81 70 ALA A N 1
ATOM 566 C CA . ALA A 1 70 ? 7.263 -10.591 -12.123 1.00 60.81 70 ALA A CA 1
ATOM 567 C C . ALA A 1 70 ? 8.170 -11.534 -11.323 1.00 60.81 70 ALA A C 1
ATOM 569 O O . ALA A 1 70 ? 9.405 -11.335 -11.361 1.00 60.81 70 ALA A O 1
#